Protein AF-0000000080758977 (afdb_homodimer)

pLDDT: mean 91.24, std 7.71, range [65.31, 97.69]

Sequence (150 aa):
MVLEEVRDKGKHKKLLFK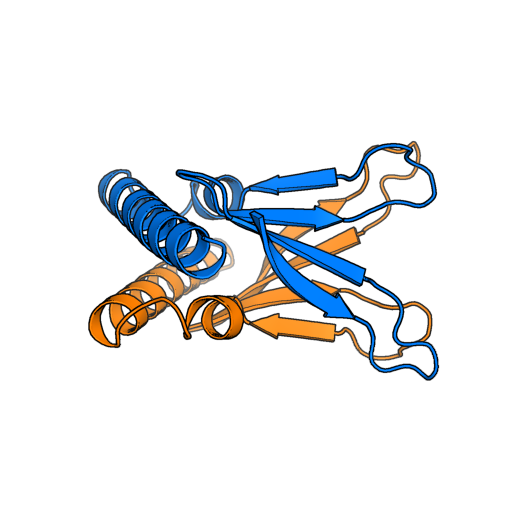ILIEEDSFLISIKCREHKEPVLIDISSVISPYVDKTTMVRIKEVCKSIYKKKREEASMVLEEVRDKGKHKKLLFKILIEEDSFLISIKCREHKEPVLIDISSVISPYVDKTTMVRIKEVCKSIYKKKREEAS

Nearest PDB structures (foldseek):
  5xyv-assembly1_A  TM=4.059E-01  e=1.282E+00  Drosophila melanogaster
  6j9e-assembly1_J  TM=4.166E-01  e=1.886E+00  Xipdecavirus Xp10
  3p87-assembly1_A  TM=5.850E-01  e=4.950E+00  Homo sapiens
  5dri-assembly1_A  TM=4.286E-01  e=2.774E+00  Mycobacterium tuberculosis H37Ra
  5xyv-assembly1_A  TM=4.060E-01  e=1.282E+00  Drosophila melanogaster

Foldseek 3Di:
DFPDFQFDPDPVRHTAWTWDADQQWIWIWGDDPVDPGTDIDTVLVVCVVPDDPVVSVVSSVVSNVVVVVVVVVVD/DFPDFQFDPDPVRHTAWTWDADQQWIWIWGDDPVDPGTDIDTVLVVCVVPDDPVVSVVSSVVSNVVVVVVVVVVD

Solvent-accessible surface area (backbone atoms only — not comparable to full-atom values): 8443 Å² total; per-residue (Å²): 86,83,75,43,79,41,52,48,90,54,97,78,42,49,79,55,36,32,33,32,36,40,68,60,39,50,31,41,39,31,72,42,92,91,38,92,60,60,50,77,43,50,50,64,69,71,46,49,89,65,49,56,71,70,58,50,53,51,52,31,49,51,28,32,51,37,31,52,52,52,52,58,72,75,105,86,83,74,43,79,41,53,48,90,54,98,77,41,49,78,56,38,34,35,32,35,40,66,60,38,49,32,41,39,32,70,42,93,91,37,94,61,58,50,76,43,50,52,63,70,72,45,48,88,64,48,55,70,69,58,50,54,51,52,30,49,51,28,32,50,36,31,51,53,51,51,58,71,73,104

Structure (mmCIF, N/CA/C/O backbone):
data_AF-0000000080758977-model_v1
#
loop_
_entity.id
_entity.type
_entity.pdbx_description
1 polymer 'Uncharacterized protein'
#
loop_
_atom_site.group_PDB
_atom_site.id
_atom_site.type_symbol
_atom_site.label_atom_id
_atom_site.label_alt_id
_atom_site.label_comp_id
_atom_site.label_asym_id
_atom_site.label_entity_id
_atom_site.label_seq_id
_atom_site.pdbx_PDB_ins_code
_atom_site.Cartn_x
_atom_site.Cartn_y
_atom_site.Cartn_z
_atom_site.occupancy
_atom_site.B_iso_or_equiv
_atom_site.auth_seq_id
_atom_site.auth_comp_id
_atom_site.auth_asym_id
_atom_site.auth_atom_id
_atom_site.pdbx_PDB_model_num
ATOM 1 N N . MET A 1 1 ? 3.938 -12.469 6.172 1 94.19 1 MET A N 1
ATOM 2 C CA . MET A 1 1 ? 4.484 -13.07 4.961 1 94.19 1 MET A CA 1
ATOM 3 C C . MET A 1 1 ? 4.691 -12.016 3.877 1 94.19 1 MET A C 1
ATOM 5 O O . MET A 1 1 ? 3.898 -11.078 3.758 1 94.19 1 MET A O 1
ATOM 9 N N . VAL A 1 2 ? 5.785 -12.25 3.084 1 94.94 2 VAL A N 1
ATOM 10 C CA . VAL A 1 2 ? 6.062 -11.297 2.014 1 94.94 2 VAL A CA 1
ATOM 11 C C . VAL A 1 2 ? 5.133 -11.562 0.831 1 94.94 2 VAL A C 1
ATOM 13 O O . VAL A 1 2 ? 5.109 -12.672 0.291 1 94.94 2 VAL A O 1
ATOM 16 N N . LEU A 1 3 ? 4.367 -10.562 0.462 1 95.06 3 LEU A N 1
ATOM 17 C CA . LEU A 1 3 ? 3.514 -10.664 -0.716 1 95.06 3 LEU A CA 1
ATOM 18 C C . LEU A 1 3 ? 4.266 -10.234 -1.972 1 95.06 3 LEU A C 1
ATOM 20 O O . LEU A 1 3 ? 4.125 -10.859 -3.027 1 95.06 3 LEU A O 1
ATOM 24 N N . GLU A 1 4 ? 5.023 -9.125 -1.806 1 94.44 4 GLU A N 1
ATOM 25 C CA . GLU A 1 4 ? 5.734 -8.57 -2.953 1 94.44 4 GLU A CA 1
ATOM 26 C C . GLU A 1 4 ? 6.977 -7.797 -2.512 1 94.44 4 GLU A C 1
ATOM 28 O O . GLU A 1 4 ? 6.926 -7.035 -1.543 1 94.44 4 GLU A O 1
ATOM 33 N N . GLU A 1 5 ? 8.023 -8.062 -3.223 1 95.12 5 GLU A N 1
ATOM 34 C CA . GLU A 1 5 ? 9.188 -7.191 -3.123 1 95.12 5 GLU A CA 1
ATOM 35 C C . GLU A 1 5 ? 9.219 -6.176 -4.262 1 95.12 5 GLU A C 1
ATOM 37 O O . GLU A 1 5 ? 9.148 -6.547 -5.434 1 95.12 5 GLU A O 1
ATOM 42 N N . VAL A 1 6 ? 9.297 -4.941 -3.85 1 92.56 6 VAL A N 1
ATOM 43 C CA . VAL A 1 6 ? 9.352 -3.885 -4.855 1 92.56 6 VAL A CA 1
ATOM 44 C C . VAL A 1 6 ? 10.797 -3.41 -5.016 1 92.56 6 VAL A C 1
ATOM 46 O O . VAL A 1 6 ? 11.43 -2.975 -4.051 1 92.56 6 VAL A O 1
ATOM 49 N N . ARG A 1 7 ? 11.172 -3.459 -6.223 1 90.56 7 ARG A N 1
ATOM 50 C CA . ARG A 1 7 ? 12.555 -3.115 -6.527 1 90.56 7 ARG A CA 1
ATOM 51 C C . ARG A 1 7 ? 12.625 -1.997 -7.562 1 90.56 7 ARG A C 1
ATOM 53 O O . ARG A 1 7 ? 11.68 -1.782 -8.32 1 90.56 7 ARG A O 1
ATOM 60 N N . ASP A 1 8 ? 13.711 -1.265 -7.438 1 84.62 8 ASP A N 1
ATOM 61 C CA . ASP A 1 8 ? 13.859 -0.186 -8.414 1 84.62 8 ASP A CA 1
ATOM 62 C C . ASP A 1 8 ? 14.203 -0.736 -9.789 1 84.62 8 ASP A C 1
ATOM 64 O O . ASP A 1 8 ? 14.367 -1.947 -9.961 1 84.62 8 ASP A O 1
ATOM 68 N N . LYS A 1 9 ? 14.18 0.085 -10.867 1 81.44 9 LYS A N 1
ATOM 69 C CA . LYS A 1 9 ? 14.359 -0.344 -12.25 1 81.44 9 LYS A CA 1
ATOM 70 C C . LYS A 1 9 ? 15.805 -0.144 -12.703 1 81.44 9 LYS A C 1
ATOM 72 O O . LYS A 1 9 ? 16.094 -0.145 -13.906 1 81.44 9 LYS A O 1
ATOM 77 N N . GLY A 1 10 ? 16.656 0.113 -11.812 1 76.31 10 GLY A N 1
ATOM 78 C CA . GLY A 1 10 ? 18.047 0.33 -12.172 1 76.31 10 GLY A CA 1
ATOM 79 C C . GLY A 1 10 ? 18.797 -0.96 -12.406 1 76.31 10 GLY A C 1
ATOM 80 O O . GLY A 1 10 ? 18.234 -2.049 -12.32 1 76.31 10 GLY A O 1
ATOM 81 N N . LYS A 1 11 ? 20.031 -0.739 -12.719 1 81.62 11 LYS A N 1
ATOM 82 C CA . LYS A 1 11 ? 20.922 -1.851 -13.062 1 81.62 11 LYS A CA 1
ATOM 83 C C . LYS A 1 11 ? 20.969 -2.877 -11.93 1 81.62 11 LYS A C 1
ATOM 85 O O . LYS A 1 11 ? 20.938 -4.086 -12.18 1 81.62 11 LYS A O 1
ATOM 90 N N . HIS A 1 12 ? 20.906 -2.381 -10.719 1 83.62 12 HIS A N 1
ATOM 91 C CA . HIS A 1 12 ? 21.125 -3.275 -9.586 1 83.62 12 HIS A CA 1
ATOM 92 C C . HIS A 1 12 ? 19.797 -3.713 -8.969 1 83.62 12 HIS A C 1
ATOM 94 O O . HIS A 1 12 ? 19.781 -4.539 -8.055 1 83.62 12 HIS A O 1
ATOM 100 N N . LYS A 1 13 ? 18.75 -3.268 -9.391 1 85.38 13 LYS A N 1
ATOM 101 C CA . LYS A 1 13 ? 17.422 -3.625 -8.93 1 85.38 13 LYS A CA 1
ATOM 102 C C . LYS A 1 13 ? 17.344 -3.604 -7.406 1 85.38 13 LYS A C 1
ATOM 104 O O . LYS A 1 13 ? 16.906 -4.578 -6.785 1 85.38 13 LYS A O 1
ATOM 109 N N . LYS A 1 14 ? 17.688 -2.523 -6.883 1 86.94 14 LYS A N 1
ATOM 110 C CA . LYS A 1 14 ? 17.734 -2.375 -5.434 1 86.94 14 LYS A CA 1
ATOM 111 C C . LYS A 1 14 ? 16.344 -2.51 -4.82 1 86.94 14 LYS A C 1
ATOM 113 O O . LYS A 1 14 ? 15.367 -1.979 -5.355 1 86.94 14 LYS A O 1
ATOM 118 N N . LEU A 1 15 ? 16.312 -3.225 -3.662 1 90.81 15 LEU A N 1
ATOM 119 C CA . LEU A 1 15 ? 15.062 -3.361 -2.922 1 90.81 15 LEU A CA 1
ATOM 120 C C . LEU A 1 15 ? 14.617 -2.02 -2.35 1 90.81 15 LEU A C 1
ATOM 122 O O . LEU A 1 15 ? 15.367 -1.377 -1.611 1 90.81 15 LEU A O 1
ATOM 126 N N . LEU A 1 16 ? 13.438 -1.648 -2.75 1 90.56 16 LEU A N 1
ATOM 127 C CA . LEU A 1 16 ? 12.883 -0.405 -2.225 1 90.56 16 LEU A CA 1
ATOM 128 C C . LEU A 1 16 ? 12.07 -0.663 -0.96 1 90.56 16 LEU A C 1
ATOM 130 O O . LEU A 1 16 ? 12.336 -0.07 0.087 1 90.56 16 LEU A O 1
ATOM 134 N N . PHE A 1 17 ? 11.117 -1.494 -1.058 1 93.38 17 PHE A N 1
ATOM 135 C CA . PHE A 1 17 ? 10.312 -1.876 0.094 1 93.38 17 PHE A CA 1
ATOM 136 C C . PHE A 1 17 ? 9.617 -3.209 -0.152 1 93.38 17 PHE A C 1
ATOM 138 O O . PHE A 1 17 ? 9.727 -3.783 -1.237 1 93.38 17 PHE A O 1
ATOM 145 N N . LYS A 1 18 ? 9.031 -3.672 0.838 1 95.88 18 LYS A N 1
ATOM 146 C CA . LYS A 1 18 ? 8.258 -4.906 0.759 1 95.88 18 LYS A CA 1
ATOM 147 C C . LYS A 1 18 ? 6.797 -4.668 1.134 1 95.88 18 LYS A C 1
ATOM 149 O O . LYS A 1 18 ? 6.496 -3.797 1.95 1 95.88 18 LYS A O 1
ATOM 154 N N . ILE A 1 19 ? 6.008 -5.391 0.559 1 97.12 19 ILE A N 1
ATOM 155 C CA . ILE A 1 19 ? 4.605 -5.477 0.959 1 97.12 19 ILE A CA 1
ATOM 156 C C . ILE A 1 19 ? 4.352 -6.809 1.662 1 97.12 19 ILE A C 1
ATOM 158 O O . ILE A 1 19 ? 4.609 -7.875 1.099 1 97.12 19 ILE A O 1
ATOM 162 N N . LEU A 1 20 ? 3.838 -6.668 2.832 1 97.38 20 LEU A N 1
ATOM 163 C CA . LEU A 1 20 ? 3.648 -7.836 3.68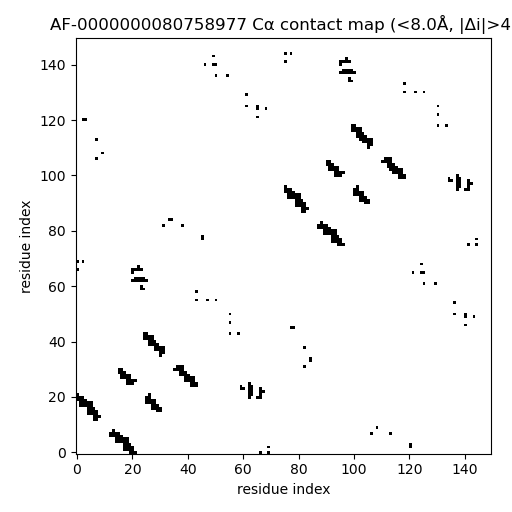 1 97.38 20 LEU A CA 1
ATOM 164 C C . LEU A 1 20 ? 2.168 -8.062 3.975 1 97.38 20 LEU A C 1
ATOM 166 O O . LEU A 1 20 ? 1.384 -7.109 3.994 1 97.38 20 LEU A O 1
ATOM 170 N N . ILE A 1 21 ? 1.85 -9.305 4.141 1 97.56 21 ILE A N 1
ATOM 171 C CA . ILE A 1 21 ? 0.522 -9.68 4.613 1 97.56 21 ILE A CA 1
ATOM 172 C C . ILE A 1 21 ? 0.637 -10.406 5.953 1 97.56 21 ILE A C 1
ATOM 174 O O . ILE A 1 21 ? 1.483 -11.281 6.117 1 97.56 21 ILE A O 1
ATOM 178 N N . GLU A 1 22 ? -0.086 -9.953 6.898 1 95.25 22 GLU A N 1
ATOM 179 C CA . GLU A 1 22 ? -0.308 -10.617 8.18 1 95.25 22 GLU A CA 1
ATOM 180 C C . GLU A 1 22 ? -1.766 -11.047 8.328 1 95.25 22 GLU A C 1
ATOM 182 O O . GLU A 1 22 ? -2.566 -10.883 7.41 1 95.25 22 GLU A O 1
ATOM 187 N N . GLU A 1 23 ? -2.104 -11.664 9.383 1 92.56 23 GLU A N 1
ATOM 188 C CA . GLU A 1 23 ? -3.422 -12.273 9.523 1 92.56 23 GLU A CA 1
ATOM 189 C C . GLU A 1 23 ? -4.531 -11.281 9.195 1 92.56 23 GLU A C 1
ATOM 191 O O . GLU A 1 23 ? -5.473 -11.609 8.477 1 92.56 23 GLU A O 1
ATOM 196 N N . ASP A 1 24 ? -4.453 -10.023 9.664 1 91.31 24 ASP A N 1
ATOM 197 C CA . ASP A 1 24 ? -5.523 -9.07 9.391 1 91.31 24 ASP A CA 1
ATOM 198 C C . ASP A 1 24 ? -4.965 -7.73 8.938 1 91.31 24 ASP A C 1
ATOM 200 O O . ASP A 1 24 ? -5.633 -6.699 9.047 1 91.31 24 ASP A O 1
ATOM 204 N N . SER A 1 25 ? -3.717 -7.785 8.508 1 93.94 25 SER A N 1
ATOM 205 C CA . SER A 1 25 ? -3.1 -6.512 8.156 1 93.94 25 SER A CA 1
ATOM 206 C C . SER A 1 25 ? -2.316 -6.617 6.855 1 93.94 25 SER A C 1
ATOM 208 O O . SER A 1 25 ? -1.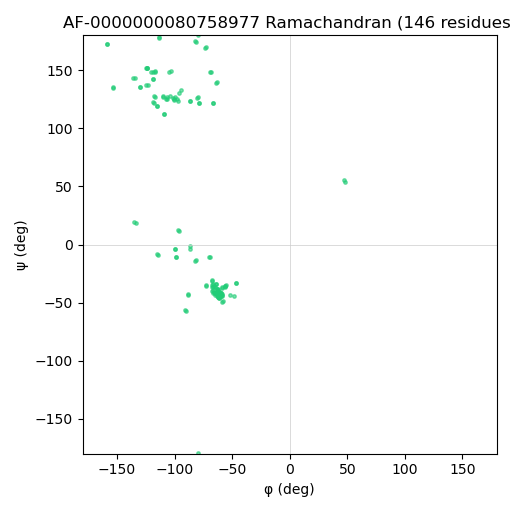757 -7.668 6.543 1 93.94 25 SER A O 1
ATOM 210 N N . PHE A 1 26 ? -2.41 -5.566 6.16 1 95.62 26 PHE A N 1
ATOM 211 C CA . PHE A 1 26 ? -1.623 -5.324 4.957 1 95.62 26 PHE A CA 1
ATOM 212 C C . PHE A 1 26 ? -0.577 -4.242 5.199 1 95.62 26 PHE A C 1
ATOM 214 O O . PHE A 1 26 ? -0.918 -3.072 5.383 1 95.62 26 PHE A O 1
ATOM 221 N N . LEU A 1 27 ? 0.748 -4.605 5.188 1 97.12 27 LEU A N 1
ATOM 222 C CA . LEU A 1 27 ? 1.789 -3.709 5.68 1 97.12 27 LEU A CA 1
ATOM 223 C C . LEU A 1 27 ? 2.775 -3.359 4.57 1 97.12 27 LEU A C 1
ATOM 225 O O . LEU A 1 27 ? 3.088 -4.199 3.725 1 97.12 27 LEU A O 1
ATOM 229 N N . ILE A 1 28 ? 3.201 -2.152 4.602 1 96.5 28 ILE A N 1
ATOM 230 C CA . ILE A 1 28 ? 4.367 -1.735 3.828 1 96.5 28 ILE A CA 1
ATOM 231 C C . ILE A 1 28 ? 5.594 -1.675 4.734 1 96.5 28 ILE A C 1
ATOM 233 O O . ILE A 1 28 ? 5.562 -1.031 5.785 1 96.5 28 ILE A O 1
ATOM 237 N N . SER A 1 29 ? 6.625 -2.385 4.348 1 94.69 29 SER A N 1
ATOM 238 C CA . SER A 1 29 ? 7.859 -2.441 5.125 1 94.69 29 SER A CA 1
ATOM 239 C C . SER A 1 29 ? 9.023 -1.814 4.359 1 94.69 29 SER A C 1
ATOM 241 O O . SER A 1 29 ? 9.391 -2.289 3.285 1 94.69 29 SER A O 1
ATOM 243 N N . ILE A 1 30 ? 9.578 -0.778 4.938 1 92.06 30 ILE A N 1
ATOM 244 C CA . ILE A 1 30 ? 10.672 -0.09 4.254 1 92.06 30 ILE A CA 1
ATOM 245 C C . ILE A 1 30 ? 11.852 0.089 5.211 1 92.06 30 ILE A C 1
ATOM 247 O O . ILE A 1 30 ? 11.656 0.418 6.387 1 92.06 30 ILE A O 1
ATOM 251 N N . LYS A 1 31 ? 12.945 -0.208 4.605 1 85.5 31 LYS A N 1
ATOM 252 C CA . LYS A 1 31 ? 14.156 -0.033 5.402 1 85.5 31 LYS A CA 1
ATOM 253 C C . LYS A 1 31 ? 14.781 1.336 5.156 1 85.5 31 LYS A C 1
ATOM 255 O O . LYS A 1 31 ? 14.797 1.823 4.027 1 85.5 31 LYS A O 1
ATOM 260 N N . CYS A 1 32 ? 15.133 1.996 6.309 1 73.38 32 CYS A N 1
ATOM 261 C CA . CYS A 1 32 ? 15.883 3.244 6.262 1 73.38 32 CYS A CA 1
ATOM 262 C C . CYS A 1 32 ? 17.328 3.025 6.703 1 73.38 32 CYS A C 1
ATOM 264 O O . CYS A 1 32 ? 17.578 2.266 7.641 1 73.38 32 CYS A O 1
ATOM 266 N N . ARG A 1 33 ? 18.188 3.461 5.863 1 67 33 ARG A N 1
ATOM 267 C CA . ARG A 1 33 ? 19.609 3.27 6.137 1 67 33 ARG A CA 1
ATOM 268 C C . ARG A 1 33 ? 19.953 3.65 7.574 1 67 33 ARG A C 1
ATOM 270 O O . ARG A 1 33 ? 20.781 3.01 8.211 1 67 33 ARG A O 1
ATOM 277 N N . GLU A 1 34 ? 19.281 4.574 8.039 1 66.06 34 GLU A N 1
ATOM 278 C CA . GLU A 1 34 ? 19.656 5.102 9.344 1 66.06 34 GLU A CA 1
ATOM 279 C C . GLU A 1 34 ? 19 4.301 10.469 1 66.06 34 GLU A C 1
ATOM 281 O O . GLU A 1 34 ? 19.312 4.512 11.648 1 66.06 34 GLU A O 1
ATOM 286 N N . HIS A 1 35 ? 18.203 3.381 10.008 1 67.31 35 HIS A N 1
ATOM 287 C CA . HIS A 1 35 ? 17.484 2.639 11.039 1 67.31 35 HIS A CA 1
ATOM 288 C C . HIS A 1 35 ? 17.75 1.142 10.922 1 67.31 35 HIS A C 1
ATOM 290 O O . HIS A 1 35 ? 17.844 0.609 9.82 1 67.31 35 HIS A O 1
ATOM 296 N N . LYS A 1 36 ? 17.938 0.666 12.109 1 74.75 36 LYS A N 1
ATOM 297 C CA . LYS A 1 36 ? 18.188 -0.772 12.172 1 74.75 36 LYS A CA 1
ATOM 298 C C . LYS A 1 36 ? 16.938 -1.56 11.758 1 74.75 36 LYS A C 1
ATOM 300 O O . LYS A 1 36 ? 17.031 -2.525 11 1 74.75 36 LYS A O 1
ATOM 305 N N . GLU A 1 37 ? 15.805 -1.041 12.219 1 83.5 37 GLU A N 1
ATOM 306 C CA . GLU A 1 37 ? 14.562 -1.762 11.945 1 83.5 37 GLU A CA 1
ATOM 307 C C . GLU A 1 37 ? 13.781 -1.096 10.82 1 83.5 37 GLU A C 1
ATOM 309 O O . GLU A 1 37 ? 13.805 0.129 10.68 1 83.5 37 GLU A O 1
ATOM 314 N N . PRO A 1 38 ? 13.109 -1.863 10.141 1 89.31 38 PRO A N 1
ATOM 315 C CA . PRO A 1 38 ? 12.289 -1.283 9.086 1 89.31 38 PRO A CA 1
ATOM 316 C C . PRO A 1 38 ? 11.117 -0.463 9.625 1 89.31 38 PRO A C 1
ATOM 318 O O . PRO A 1 38 ? 10.641 -0.723 10.734 1 89.31 38 PRO A O 1
ATOM 321 N N . VAL A 1 39 ? 10.75 0.496 8.945 1 88.88 39 VAL A N 1
ATOM 322 C CA . VAL A 1 39 ? 9.508 1.221 9.203 1 88.88 39 VAL A CA 1
ATOM 323 C C . VAL A 1 39 ? 8.328 0.446 8.617 1 88.88 39 VAL A C 1
ATOM 325 O O . VAL A 1 39 ? 8.344 0.074 7.441 1 88.88 39 VAL A O 1
ATOM 328 N N . LEU A 1 40 ? 7.305 0.19 9.5 1 92.75 40 LEU A N 1
ATOM 329 C CA . LEU A 1 40 ? 6.113 -0.542 9.086 1 92.75 40 LEU A CA 1
ATOM 330 C C . LEU A 1 40 ? 4.902 0.381 9.031 1 92.75 40 LEU A C 1
ATOM 332 O O . LEU A 1 40 ? 4.617 1.103 9.984 1 92.75 40 LEU A O 1
ATOM 336 N N . ILE A 1 41 ? 4.234 0.365 7.855 1 94.31 41 ILE A N 1
ATOM 337 C CA . ILE A 1 41 ? 3.02 1.151 7.676 1 94.31 41 ILE A CA 1
ATOM 338 C C . ILE A 1 41 ? 1.842 0.223 7.387 1 94.31 41 ILE A C 1
ATOM 340 O O . ILE A 1 41 ? 1.883 -0.564 6.438 1 94.31 41 ILE A O 1
ATOM 344 N N . ASP A 1 42 ? 0.884 0.338 8.219 1 95.69 42 ASP A N 1
ATOM 345 C CA . ASP A 1 42 ? -0.353 -0.404 7.996 1 95.69 42 ASP A CA 1
ATOM 346 C C . ASP A 1 42 ? -1.306 0.377 7.094 1 95.69 42 ASP A C 1
ATOM 348 O O . ASP A 1 42 ? -1.745 1.473 7.449 1 95.69 42 ASP A O 1
ATOM 352 N N . ILE A 1 43 ? -1.701 -0.241 6.004 1 95.88 43 ILE A N 1
ATOM 353 C CA . ILE A 1 43 ? -2.551 0.442 5.035 1 95.88 43 ILE A CA 1
ATOM 354 C C . ILE A 1 43 ? -3.895 0.781 5.676 1 95.88 43 ILE A C 1
ATOM 356 O O . ILE A 1 43 ? -4.488 1.82 5.375 1 95.88 43 ILE A O 1
ATOM 360 N N . SER A 1 44 ? -4.328 -0.062 6.535 1 94.5 44 SER A N 1
ATOM 361 C CA . SER A 1 44 ? -5.59 0.191 7.223 1 94.5 44 SER A CA 1
ATOM 362 C C . SER A 1 44 ? -5.547 1.508 7.988 1 94.5 44 SER A C 1
ATOM 364 O O . SER A 1 44 ? -6.551 2.223 8.062 1 94.5 44 SER A O 1
ATOM 366 N N . SER A 1 45 ? -4.422 1.785 8.531 1 94.38 45 SER A N 1
ATOM 367 C CA . SER A 1 45 ? -4.289 3.035 9.273 1 94.38 45 SER A CA 1
ATOM 368 C C . SER A 1 45 ? -4.367 4.242 8.344 1 94.38 45 SER A C 1
ATOM 370 O O . SER A 1 45 ? -4.812 5.316 8.75 1 94.38 45 SER A O 1
ATOM 372 N N . VAL A 1 46 ? -3.936 4.113 7.164 1 94.75 46 VAL A N 1
ATOM 373 C CA . VAL A 1 46 ? -3.904 5.195 6.184 1 94.75 46 VAL A CA 1
ATOM 374 C C . VAL A 1 46 ? -5.324 5.5 5.707 1 94.75 46 VAL A C 1
ATOM 376 O O . VAL A 1 46 ? -5.684 6.66 5.516 1 94.75 46 VAL A O 1
ATOM 379 N N . ILE A 1 47 ? -6.137 4.441 5.605 1 95.81 47 ILE A N 1
ATOM 380 C CA . ILE A 1 47 ? -7.438 4.656 4.977 1 95.81 47 ILE A CA 1
ATOM 381 C C . ILE A 1 47 ? -8.508 4.832 6.047 1 95.81 47 ILE A C 1
ATOM 383 O O . ILE A 1 47 ? -9.625 5.254 5.754 1 95.81 47 ILE A O 1
ATOM 387 N N . SER A 1 48 ? -8.227 4.57 7.27 1 95.5 48 SER A N 1
ATOM 388 C CA . SER A 1 48 ? -9.195 4.527 8.367 1 95.5 48 SER A CA 1
ATOM 389 C C . SER A 1 48 ? -9.953 5.844 8.484 1 95.5 48 SER A C 1
ATOM 391 O O . SER A 1 48 ? -11.148 5.852 8.781 1 95.5 48 SER A O 1
ATOM 393 N N . PRO A 1 49 ? -9.328 7.023 8.234 1 95.12 49 PRO A N 1
ATOM 394 C CA . PRO A 1 49 ? -10.086 8.273 8.344 1 95.12 49 PRO A CA 1
ATOM 395 C C . PRO A 1 49 ? -11.117 8.43 7.234 1 95.12 49 PRO A C 1
ATOM 397 O O . PRO A 1 49 ? -12 9.289 7.324 1 95.12 49 PRO A O 1
ATOM 400 N N . TYR A 1 50 ? -11.062 7.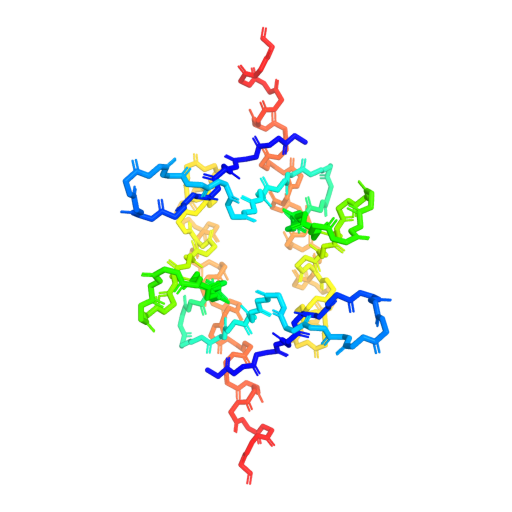594 6.234 1 95.56 50 TYR A N 1
ATOM 401 C CA . TYR A 1 50 ? -11.867 7.852 5.043 1 95.56 50 TYR A CA 1
ATOM 402 C C . TYR A 1 50 ? -12.93 6.777 4.855 1 95.56 50 TYR A C 1
ATOM 404 O O . TYR A 1 50 ? -13.766 6.879 3.957 1 95.56 50 TYR A O 1
ATOM 412 N N . VAL A 1 51 ? -12.852 5.762 5.617 1 96.06 51 VAL A N 1
ATOM 413 C CA . VAL A 1 51 ? -13.797 4.672 5.434 1 96.06 51 VAL A CA 1
ATOM 414 C C . VAL A 1 51 ? -14.531 4.402 6.746 1 96.06 51 VAL A C 1
ATOM 416 O O . VAL A 1 51 ? -14.016 4.691 7.828 1 96.06 51 VAL A O 1
ATOM 419 N N . ASP A 1 52 ? -15.766 3.883 6.633 1 96.25 52 ASP A N 1
ATOM 420 C CA . ASP A 1 52 ? -16.531 3.57 7.836 1 96.25 52 ASP A CA 1
ATOM 421 C C . ASP A 1 52 ? -16.125 2.213 8.406 1 96.25 52 ASP A C 1
ATOM 423 O O . ASP A 1 52 ? -15.32 1.498 7.812 1 96.25 52 ASP A O 1
ATOM 427 N N . LYS A 1 53 ? -16.688 1.891 9.531 1 96.19 53 LYS A N 1
ATOM 428 C CA . LYS A 1 53 ? -16.328 0.686 10.273 1 96.19 53 LYS A CA 1
ATOM 429 C C . LYS A 1 53 ? -16.641 -0.571 9.469 1 96.19 53 LYS A C 1
ATOM 431 O O . LYS A 1 53 ? -15.867 -1.532 9.477 1 96.19 53 LYS A O 1
ATOM 436 N N . THR A 1 54 ? -17.766 -0.574 8.836 1 96.44 54 THR A N 1
ATOM 437 C CA . THR A 1 54 ? -18.188 -1.735 8.05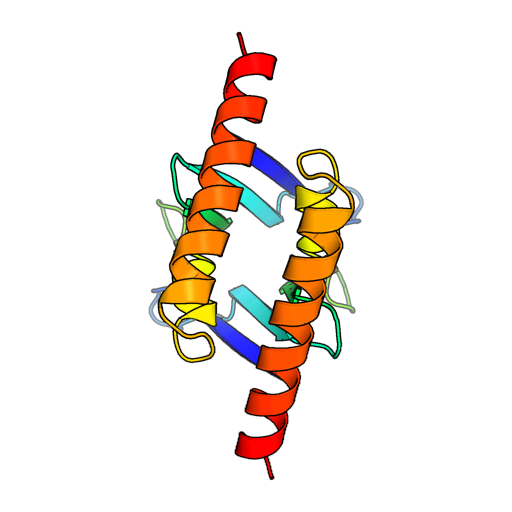5 1 96.44 54 THR A CA 1
ATOM 438 C C . THR A 1 54 ? -17.203 -2.012 6.93 1 96.44 54 THR A C 1
ATOM 440 O O . THR A 1 54 ? -16.812 -3.162 6.699 1 96.44 54 THR A O 1
ATOM 443 N N . THR A 1 55 ? -16.828 -0.968 6.242 1 96.31 55 THR A N 1
ATOM 444 C CA . THR A 1 55 ? -15.852 -1.101 5.164 1 96.31 55 THR A CA 1
ATOM 445 C C . THR A 1 55 ? -14.516 -1.597 5.707 1 96.31 55 THR A C 1
ATOM 447 O O . THR A 1 55 ? -13.867 -2.445 5.094 1 96.31 55 THR A O 1
ATOM 450 N N . MET A 1 56 ? -14.07 -1.163 6.859 1 96.12 56 MET A N 1
ATOM 451 C CA . MET A 1 56 ? -12.82 -1.592 7.48 1 96.12 56 MET A CA 1
ATOM 452 C C . MET A 1 56 ? -12.852 -3.084 7.793 1 96.12 56 MET A C 1
ATOM 454 O O . MET A 1 56 ? -11.867 -3.791 7.562 1 96.12 56 MET A O 1
ATOM 458 N N . VAL A 1 57 ? -13.992 -3.52 8.32 1 95.81 57 VAL A N 1
ATOM 459 C CA . VAL A 1 57 ? -14.148 -4.938 8.633 1 95.81 57 VAL A CA 1
ATOM 460 C C . VAL A 1 57 ? -14 -5.766 7.359 1 95.81 57 VAL A C 1
ATOM 462 O O . VAL A 1 57 ? -13.32 -6.797 7.359 1 95.81 57 VAL A O 1
ATOM 465 N N . ARG A 1 58 ? -14.547 -5.293 6.301 1 95 58 ARG A N 1
ATOM 466 C CA . ARG A 1 58 ? -14.469 -6.016 5.035 1 95 58 ARG A CA 1
ATOM 467 C C . ARG A 1 58 ? -13.039 -6.062 4.516 1 95 58 ARG A C 1
ATOM 469 O O . ARG A 1 58 ? -12.594 -7.078 3.98 1 95 58 ARG A O 1
ATOM 476 N N . ILE A 1 59 ? -12.359 -4.938 4.648 1 95.56 59 ILE A N 1
ATOM 477 C CA . ILE A 1 59 ? -10.969 -4.875 4.215 1 95.56 59 ILE A CA 1
ATOM 478 C C . ILE A 1 59 ? -10.125 -5.855 5.027 1 95.56 59 ILE A C 1
ATOM 480 O O . ILE A 1 59 ? -9.289 -6.574 4.477 1 95.56 59 ILE A O 1
ATOM 484 N N . LYS A 1 60 ? -10.398 -5.938 6.285 1 95.69 60 LYS A N 1
ATOM 485 C CA . LYS A 1 60 ? -9.672 -6.875 7.141 1 95.69 60 LYS A CA 1
ATOM 486 C C . LYS A 1 60 ? -9.977 -8.32 6.75 1 95.69 60 LYS A C 1
ATOM 488 O O . LYS A 1 60 ? -9.094 -9.18 6.801 1 95.69 60 LYS A O 1
ATOM 493 N N . GLU A 1 61 ? -11.195 -8.547 6.363 1 96.06 61 GLU A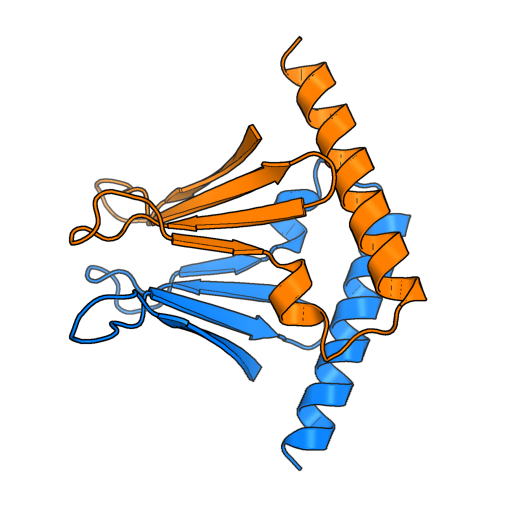 N 1
ATOM 494 C CA . GLU A 1 61 ? -11.578 -9.883 5.902 1 96.06 61 GLU A CA 1
ATOM 495 C C . GLU A 1 61 ? -10.836 -10.25 4.621 1 96.06 61 GLU A C 1
ATOM 497 O O . GLU A 1 61 ? -10.453 -11.406 4.43 1 96.06 61 GLU A O 1
ATOM 502 N N . VAL A 1 62 ? -10.742 -9.273 3.764 1 96.12 62 VAL A N 1
ATOM 503 C CA . VAL A 1 62 ? -9.984 -9.516 2.539 1 96.12 62 VAL A CA 1
ATOM 504 C C . VAL A 1 62 ? -8.539 -9.867 2.887 1 96.12 62 VAL A C 1
ATOM 506 O O . VAL A 1 62 ? -7.969 -10.797 2.316 1 96.12 62 VAL A O 1
ATOM 509 N N . CYS A 1 63 ? -7.949 -9.188 3.834 1 96.44 63 CYS A N 1
ATOM 510 C CA . CYS A 1 63 ? -6.586 -9.469 4.266 1 96.44 63 CYS A CA 1
ATOM 511 C C . CYS A 1 63 ? -6.473 -10.891 4.801 1 96.44 63 CYS A C 1
ATOM 513 O O . CYS A 1 63 ? -5.516 -11.602 4.484 1 96.44 63 CYS A O 1
ATOM 515 N N . LYS A 1 64 ? -7.43 -11.25 5.602 1 96.88 64 LYS A N 1
ATOM 516 C CA . LYS A 1 64 ? -7.438 -12.602 6.156 1 96.88 64 LYS A CA 1
ATOM 517 C C . LYS A 1 64 ? -7.469 -13.648 5.047 1 96.88 64 LYS A C 1
ATOM 519 O O . LYS A 1 64 ? -6.77 -14.664 5.121 1 96.88 64 LYS A O 1
ATOM 524 N N . SER A 1 65 ? -8.289 -13.352 4.117 1 96.56 65 SER A N 1
ATOM 525 C CA . SER A 1 65 ? -8.414 -14.273 2.998 1 96.56 65 SER A CA 1
ATOM 526 C C . SER A 1 65 ? -7.102 -14.383 2.223 1 96.56 65 SER A C 1
ATOM 528 O O . SER A 1 65 ? -6.688 -15.484 1.848 1 96.56 65 SER A O 1
ATOM 530 N N . ILE A 1 66 ? -6.473 -13.305 1.968 1 97.25 66 ILE A N 1
ATOM 531 C CA . ILE A 1 66 ? -5.203 -13.312 1.253 1 97.25 66 ILE A CA 1
ATOM 532 C C . ILE A 1 66 ? -4.156 -14.062 2.07 1 97.25 66 ILE A C 1
ATOM 534 O O . ILE A 1 66 ? -3.391 -14.867 1.524 1 97.25 66 ILE A O 1
ATOM 538 N N . TYR A 1 67 ? -4.152 -13.797 3.375 1 96.88 67 TYR A N 1
ATOM 539 C CA . TYR A 1 67 ? -3.209 -14.445 4.281 1 96.88 67 TYR A CA 1
ATOM 540 C C . TYR A 1 67 ? -3.359 -15.961 4.227 1 96.88 67 TYR A C 1
ATOM 542 O O . TYR A 1 67 ? -2.365 -16.688 4.137 1 96.88 67 TYR A O 1
ATOM 550 N N . LYS A 1 68 ? -4.523 -16.391 4.324 1 95.88 68 LYS A N 1
ATOM 551 C CA . LYS A 1 68 ? -4.797 -17.812 4.27 1 95.88 68 LYS A CA 1
ATOM 552 C C . LYS A 1 68 ? -4.324 -18.422 2.949 1 95.88 68 LYS A C 1
ATOM 554 O O . LYS A 1 68 ? -3.705 -19.484 2.93 1 95.88 68 LYS A O 1
ATOM 559 N 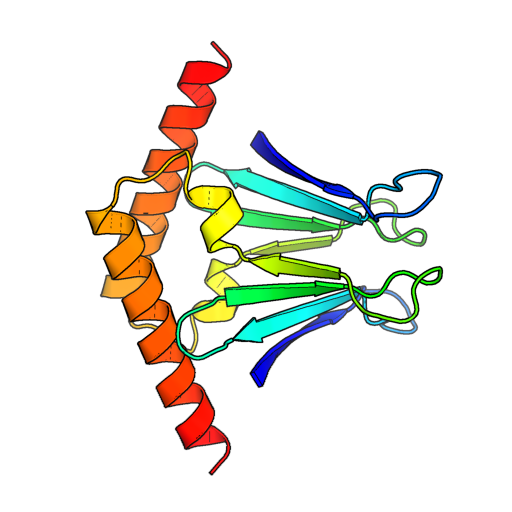N . LYS A 1 69 ? -4.617 -17.75 1.917 1 94.94 69 LYS A N 1
ATOM 560 C CA . LYS A 1 69 ? -4.199 -18.234 0.604 1 94.94 69 LYS A CA 1
ATOM 561 C C . LYS A 1 69 ? -2.68 -18.297 0.503 1 94.94 69 LYS A C 1
ATOM 563 O O . LYS A 1 69 ? -2.131 -19.281 0.003 1 94.94 69 LYS A O 1
ATOM 568 N N . LYS A 1 70 ? -2.072 -17.266 0.965 1 93.75 70 LYS A N 1
ATOM 569 C CA . LYS A 1 70 ? -0.614 -17.219 0.924 1 93.75 70 LYS A CA 1
ATOM 570 C C . LYS A 1 70 ? -0.002 -18.328 1.776 1 93.75 70 LYS A C 1
ATOM 572 O O . LYS A 1 70 ? 1.005 -18.922 1.395 1 93.75 70 LYS A O 1
ATOM 577 N N . ARG A 1 71 ? -0.549 -18.562 2.896 1 92.81 71 ARG A N 1
ATOM 578 C CA . ARG A 1 71 ? -0.067 -19.609 3.795 1 92.81 71 ARG A CA 1
ATOM 579 C C . ARG A 1 71 ? -0.206 -20.984 3.156 1 92.81 71 ARG A C 1
ATOM 581 O O . ARG A 1 71 ? 0.669 -21.844 3.314 1 92.81 71 ARG A O 1
ATOM 588 N N . GLU A 1 72 ? -1.27 -21.156 2.469 1 92.12 72 GLU A N 1
ATOM 589 C CA . GLU A 1 72 ? -1.502 -22.438 1.805 1 92.12 72 GLU A CA 1
ATOM 590 C C . GLU A 1 72 ? -0.486 -22.672 0.691 1 92.12 72 GLU A C 1
ATOM 592 O O . GLU A 1 72 ? -0.049 -23.797 0.472 1 92.12 72 GLU A O 1
ATOM 597 N N . GLU A 1 73 ? -0.126 -21.594 0.014 1 88.69 73 GLU A N 1
ATOM 598 C CA . GLU A 1 73 ? 0.878 -21.703 -1.04 1 88.69 73 GLU A CA 1
ATOM 599 C C . GLU A 1 73 ? 2.248 -22.047 -0.462 1 88.69 73 GLU A C 1
ATOM 601 O O . GLU A 1 73 ? 3.082 -22.656 -1.143 1 88.69 73 GLU A O 1
ATOM 606 N N . ALA A 1 74 ? 2.568 -21.578 0.672 1 83 74 ALA A N 1
ATOM 607 C CA . ALA A 1 74 ? 3.875 -21.781 1.293 1 83 74 ALA A CA 1
ATOM 608 C C . ALA A 1 74 ? 3.961 -23.141 1.977 1 83 74 ALA A C 1
ATOM 610 O O . ALA A 1 74 ? 5.043 -23.578 2.373 1 83 74 ALA A O 1
ATOM 611 N N . SER A 1 75 ? 2.867 -23.828 2.178 1 73.88 75 SER A N 1
ATOM 612 C CA . SER A 1 75 ? 2.861 -25.172 2.744 1 73.88 75 SER A CA 1
ATOM 613 C C . SER A 1 75 ? 3.02 -26.234 1.659 1 73.88 75 SER A C 1
ATOM 615 O O . SER A 1 75 ? 3.664 -27.266 1.878 1 73.88 75 SER A O 1
ATOM 617 N N . MET B 1 1 ? -4.121 12.289 -5.828 1 94.44 1 MET B N 1
ATOM 618 C CA . MET B 1 1 ? -3.994 13.125 -4.633 1 94.44 1 MET B CA 1
ATOM 619 C C . MET B 1 1 ? -3.195 12.398 -3.551 1 94.44 1 MET B C 1
ATOM 621 O O . MET B 1 1 ? -3.301 11.18 -3.404 1 94.44 1 MET B O 1
ATOM 625 N N . VAL B 1 2 ? -2.43 13.234 -2.771 1 95.12 2 VAL B N 1
ATOM 626 C CA . VAL B 1 2 ? -1.633 12.641 -1.704 1 95.12 2 VAL B CA 1
ATOM 627 C C . VAL B 1 2 ? -2.525 12.336 -0.504 1 95.12 2 VAL B C 1
ATOM 629 O O . VAL B 1 2 ? -3.189 13.227 0.03 1 95.12 2 VAL B O 1
ATOM 632 N N . LEU B 1 3 ? -2.543 11.078 -0.124 1 95.25 3 LEU B N 1
ATOM 633 C CA . LEU B 1 3 ? -3.277 10.68 1.072 1 95.25 3 LEU B CA 1
ATOM 634 C C . LEU B 1 3 ? -2.396 10.789 2.312 1 95.25 3 LEU B C 1
ATOM 636 O O . LEU B 1 3 ? -2.855 11.234 3.367 1 95.25 3 LEU B O 1
ATOM 640 N N . GLU B 1 4 ? -1.137 10.32 2.139 1 94.44 4 GLU B N 1
ATOM 641 C CA . GLU B 1 4 ? -0.215 10.312 3.27 1 94.44 4 GLU B CA 1
ATOM 642 C C . GLU B 1 4 ? 1.234 10.391 2.803 1 94.44 4 GLU B C 1
ATOM 644 O O . GLU B 1 4 ? 1.622 9.727 1.843 1 94.44 4 GLU B O 1
ATOM 649 N N . GLU B 1 5 ? 1.941 11.227 3.486 1 95.06 5 GLU B N 1
ATOM 650 C CA . GLU B 1 5 ? 3.396 11.188 3.369 1 95.06 5 GLU B CA 1
ATOM 651 C C . GLU B 1 5 ? 4.02 10.391 4.512 1 95.06 5 GLU B C 1
ATOM 653 O O . GLU B 1 5 ? 3.775 10.68 5.684 1 95.06 5 GLU B O 1
ATOM 658 N N . VAL B 1 6 ? 4.77 9.406 4.094 1 92.38 6 VAL B N 1
ATOM 659 C CA . VAL B 1 6 ? 5.434 8.586 5.102 1 92.38 6 VAL B CA 1
ATOM 660 C C . VAL B 1 6 ? 6.891 9.023 5.242 1 92.38 6 VAL B C 1
ATOM 662 O O . VAL B 1 6 ? 7.648 9.008 4.266 1 92.38 6 VAL B O 1
ATOM 665 N N . ARG B 1 7 ? 7.188 9.281 6.438 1 90.44 7 ARG B N 1
ATOM 666 C CA . ARG B 1 7 ? 8.523 9.797 6.719 1 90.44 7 ARG B CA 1
ATOM 667 C C . ARG B 1 7 ? 9.234 8.938 7.758 1 90.44 7 ARG B C 1
ATOM 669 O O . ARG B 1 7 ? 8.586 8.242 8.539 1 90.44 7 ARG B O 1
ATOM 676 N N . ASP B 1 8 ? 10.531 8.969 7.621 1 84.38 8 ASP B N 1
ATOM 677 C CA . ASP B 1 8 ? 11.273 8.18 8.602 1 84.38 8 ASP B CA 1
ATOM 678 C C . ASP B 1 8 ? 11.266 8.852 9.969 1 84.38 8 ASP B C 1
ATOM 680 O O . ASP B 1 8 ? 10.719 9.945 10.125 1 84.38 8 ASP B O 1
ATOM 684 N N . LYS B 1 9 ? 11.711 8.156 11.047 1 81.06 9 LYS B N 1
ATOM 685 C CA . LYS B 1 9 ? 11.633 8.633 12.422 1 81.06 9 LYS B CA 1
ATOM 686 C C . LYS B 1 9 ? 12.945 9.281 12.859 1 81.06 9 LYS B C 1
ATOM 688 O O . LYS B 1 9 ? 13.18 9.477 14.055 1 81.06 9 LYS B O 1
ATOM 693 N N . GLY B 1 10 ? 13.773 9.516 11.945 1 76.19 10 GLY B N 1
ATOM 694 C CA . GLY B 1 10 ? 15.047 10.133 12.297 1 76.19 10 GLY B CA 1
ATOM 695 C C . GLY B 1 10 ? 14.953 11.633 12.5 1 76.19 10 GLY B C 1
ATOM 696 O O . GLY B 1 10 ? 13.859 12.203 12.43 1 76.19 10 GLY B O 1
ATOM 697 N N . LYS B 1 11 ? 16.094 12.148 12.812 1 81.38 11 LYS B N 1
ATOM 698 C CA . LYS B 1 11 ? 16.188 13.57 13.133 1 81.38 11 LYS B CA 1
ATOM 699 C C . LYS B 1 11 ? 15.625 14.43 12 1 81.38 11 LYS B C 1
ATOM 701 O O . LYS B 1 11 ? 14.914 15.406 12.25 1 81.38 11 LYS B O 1
ATOM 706 N N . HIS B 1 12 ? 15.836 13.961 10.766 1 83 12 HIS B N 1
ATOM 707 C CA . HIS B 1 12 ? 15.492 14.812 9.633 1 83 12 HIS B CA 1
ATOM 708 C C . HIS B 1 12 ? 14.141 14.414 9.047 1 83 12 HIS B C 1
ATOM 710 O O . HIS B 1 12 ? 13.633 15.086 8.141 1 83 12 HIS B O 1
ATOM 716 N N . LYS B 1 13 ? 13.555 13.453 9.492 1 85.38 13 LYS B N 1
ATOM 717 C CA . LYS B 1 13 ? 12.25 12.992 9.047 1 85.38 13 LYS B CA 1
ATOM 718 C C . LYS B 1 13 ? 12.18 12.922 7.523 1 85.38 13 LYS B C 1
ATOM 720 O O . LYS B 1 13 ? 11.258 13.477 6.914 1 85.38 13 LYS B O 1
ATOM 725 N N . LYS B 1 14 ? 13.086 12.25 7.012 1 86.56 14 LYS B N 1
ATOM 726 C CA . LYS B 1 14 ? 13.188 12.148 5.559 1 86.56 14 LYS B CA 1
ATOM 727 C C . LYS B 1 14 ? 11.969 11.453 4.965 1 86.56 14 LYS B C 1
ATOM 729 O O . LYS B 1 14 ? 11.492 10.453 5.516 1 86.56 14 LYS B O 1
ATOM 734 N N . LEU B 1 15 ? 11.508 12 3.805 1 90.62 15 LEU B N 1
ATOM 735 C CA . LEU B 1 15 ? 10.398 11.383 3.086 1 90.62 15 LEU B CA 1
ATOM 736 C C . LEU B 1 15 ? 10.797 10.023 2.533 1 90.62 15 LEU B C 1
ATOM 738 O O . LEU B 1 15 ? 11.773 9.906 1.794 1 90.62 15 LEU B O 1
ATOM 742 N N . LEU B 1 16 ? 10.047 9.062 2.961 1 90.31 16 LEU B N 1
ATOM 743 C CA . LEU B 1 16 ? 10.289 7.719 2.447 1 90.31 16 LEU B CA 1
ATOM 744 C C . LEU B 1 16 ? 9.469 7.457 1.188 1 90.31 16 LEU B C 1
ATOM 746 O O . LEU B 1 16 ? 10.023 7.133 0.135 1 90.31 16 LEU B O 1
ATOM 750 N N . PHE B 1 17 ? 8.203 7.582 1.284 1 93.31 17 PHE B N 1
ATOM 751 C CA . PHE B 1 17 ? 7.312 7.43 0.139 1 93.31 17 PHE B CA 1
ATOM 752 C C . PHE B 1 17 ? 5.98 8.125 0.391 1 93.31 17 PHE B C 1
ATOM 754 O O . PHE B 1 17 ? 5.746 8.656 1.477 1 93.31 17 PHE B O 1
ATOM 761 N N . LYS B 1 18 ? 5.238 8.164 -0.587 1 95.88 18 LYS B N 1
ATOM 762 C CA . LYS B 1 18 ? 3.893 8.727 -0.501 1 95.88 18 LYS B CA 1
ATOM 763 C C . LYS B 1 18 ? 2.836 7.676 -0.842 1 95.88 18 LYS B C 1
ATOM 765 O O . LYS B 1 18 ? 3.082 6.777 -1.65 1 95.88 18 LYS B O 1
ATOM 770 N N . ILE B 1 19 ? 1.778 7.82 -0.251 1 97.06 19 ILE B N 1
ATOM 771 C CA . ILE B 1 19 ? 0.58 7.074 -0.617 1 97.06 19 ILE B CA 1
ATOM 772 C C . ILE B 1 19 ? -0.414 8 -1.313 1 97.06 19 ILE B C 1
ATOM 774 O O . ILE B 1 19 ? -0.804 9.031 -0.76 1 97.06 19 ILE B O 1
ATOM 778 N N . LEU B 1 20 ? -0.779 7.57 -2.48 1 97.44 20 LEU B N 1
ATOM 779 C CA . LEU B 1 20 ? -1.634 8.398 -3.322 1 97.44 20 LEU B CA 1
ATOM 780 C C . LEU B 1 20 ? -2.975 7.719 -3.576 1 97.44 20 LEU B C 1
ATOM 782 O O . LEU B 1 20 ? -3.061 6.488 -3.572 1 97.44 20 LEU B O 1
ATOM 786 N N . ILE B 1 21 ? -3.957 8.539 -3.725 1 97.69 21 ILE B N 1
ATOM 787 C CA . ILE B 1 21 ? -5.266 8.07 -4.168 1 97.69 21 ILE B CA 1
ATOM 788 C C . ILE B 1 21 ? -5.613 8.711 -5.512 1 97.69 21 ILE B C 1
ATOM 790 O O . ILE B 1 21 ? -5.445 9.914 -5.695 1 97.69 21 ILE B O 1
ATOM 794 N N . GLU B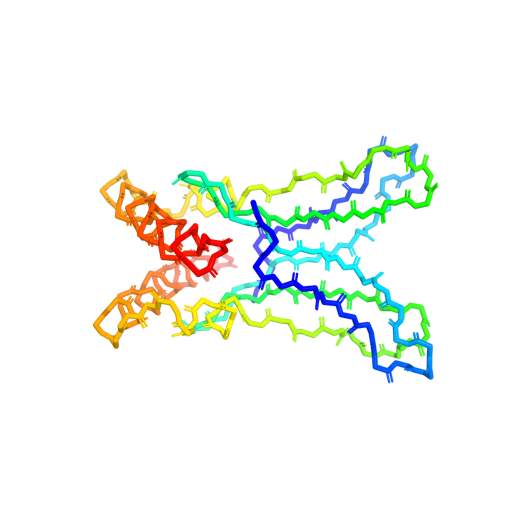 1 22 ? -5.949 7.914 -6.449 1 95.5 22 GLU B N 1
ATOM 795 C CA . GLU B 1 22 ? -6.539 8.312 -7.723 1 95.5 22 GLU B CA 1
ATOM 796 C C . GLU B 1 22 ? -7.973 7.809 -7.852 1 95.5 22 GLU B C 1
ATOM 798 O O . GLU B 1 22 ? -8.508 7.203 -6.922 1 95.5 22 GLU B O 1
ATOM 803 N N . GLU B 1 23 ? -8.625 8.117 -8.883 1 93 23 GLU B N 1
ATOM 804 C CA . GLU B 1 23 ? -10.062 7.867 -8.992 1 93 23 GLU B CA 1
ATOM 805 C C . GLU B 1 23 ? -10.406 6.438 -8.578 1 93 23 GLU B C 1
ATOM 807 O O . GLU B 1 23 ? -11.352 6.215 -7.816 1 93 23 GLU B O 1
ATOM 812 N N . ASP B 1 24 ? -9.648 5.418 -9.023 1 92.31 24 ASP B N 1
ATOM 813 C CA . ASP B 1 24 ? -9.984 4.043 -8.664 1 92.31 24 ASP B CA 1
ATOM 814 C C . ASP B 1 24 ? -8.742 3.266 -8.234 1 92.31 24 ASP B C 1
ATOM 816 O O . ASP B 1 24 ? -8.719 2.035 -8.305 1 92.31 24 ASP B O 1
ATOM 820 N N . SER B 1 25 ? -7.727 4.039 -7.887 1 94.5 25 SER B N 1
ATOM 821 C CA . SER B 1 25 ? -6.48 3.354 -7.57 1 94.5 25 SER B CA 1
ATOM 822 C C . SER B 1 25 ? -5.852 3.91 -6.293 1 94.5 25 SER B C 1
ATOM 824 O O . SER B 1 25 ? -5.98 5.102 -6 1 94.5 25 SER B O 1
ATOM 826 N N . PHE B 1 26 ? -5.293 3 -5.602 1 95.81 26 PHE B N 1
ATOM 827 C CA . PHE B 1 26 ? -4.477 3.277 -4.426 1 95.81 26 PHE B CA 1
ATOM 828 C C . PHE B 1 26 ? -3.006 3.002 -4.711 1 95.81 26 PHE B C 1
ATOM 830 O O . PHE B 1 26 ? -2.609 1.848 -4.887 1 95.81 26 PHE B O 1
ATOM 837 N N . LEU B 1 27 ? -2.139 4.07 -4.738 1 97.25 27 LEU B N 1
ATOM 838 C CA . LEU B 1 27 ? -0.784 3.941 -5.262 1 97.25 27 LEU B CA 1
ATOM 839 C C . LEU B 1 27 ? 0.248 4.242 -4.184 1 97.25 27 LEU B C 1
ATOM 841 O O . LEU B 1 27 ? 0.038 5.125 -3.346 1 97.25 27 LEU B O 1
ATOM 845 N N . ILE B 1 28 ? 1.299 3.502 -4.223 1 96.62 28 ILE B N 1
ATOM 846 C CA . ILE B 1 28 ? 2.504 3.846 -3.477 1 96.62 28 ILE B CA 1
ATOM 847 C C . ILE B 1 28 ? 3.521 4.496 -4.41 1 96.62 28 ILE B C 1
ATOM 849 O O . ILE B 1 28 ? 3.85 3.941 -5.465 1 96.62 28 ILE B O 1
ATOM 853 N N . SER B 1 29 ? 3.965 5.676 -4.043 1 94.75 29 SER B N 1
ATOM 854 C CA . SER B 1 29 ? 4.922 6.426 -4.848 1 94.75 29 SER B CA 1
ATOM 855 C C . SER B 1 29 ? 6.246 6.602 -4.105 1 94.75 29 SER B C 1
ATOM 857 O O . SER B 1 29 ? 6.289 7.211 -3.037 1 94.75 29 SER B O 1
ATOM 859 N N . ILE B 1 30 ? 7.281 6.074 -4.695 1 92.12 30 ILE B N 1
ATOM 860 C CA . ILE B 1 30 ? 8.578 6.164 -4.035 1 92.12 30 ILE B CA 1
ATOM 861 C C . ILE B 1 30 ? 9.617 6.699 -5.02 1 92.12 30 ILE B C 1
ATOM 863 O O . ILE B 1 30 ? 9.641 6.301 -6.188 1 92.12 30 ILE B O 1
ATOM 867 N N . LYS B 1 31 ? 10.344 7.598 -4.438 1 85.44 31 LYS B N 1
ATOM 868 C CA . LYS B 1 31 ? 11.414 8.164 -5.254 1 85.44 31 LYS B CA 1
ATOM 869 C C . LYS B 1 31 ? 12.742 7.461 -4.98 1 85.44 31 LYS B C 1
ATOM 871 O O . LYS B 1 31 ? 13.062 7.152 -3.83 1 85.44 31 LYS B O 1
ATOM 876 N N . CYS B 1 32 ? 13.391 7.059 -6.113 1 72.62 32 CYS B N 1
ATOM 877 C CA . CYS B 1 32 ? 14.75 6.52 -6.043 1 72.62 32 CYS B CA 1
ATOM 878 C C . CYS B 1 32 ? 15.766 7.547 -6.516 1 72.62 32 CYS B C 1
ATOM 880 O O . CYS B 1 32 ? 15.5 8.312 -7.445 1 72.62 32 CYS B O 1
ATOM 882 N N . ARG B 1 33 ? 16.719 7.734 -5.684 1 66.94 33 ARG B N 1
ATOM 883 C CA . ARG B 1 33 ? 17.734 8.727 -5.992 1 66.94 33 ARG B CA 1
ATOM 884 C C . ARG B 1 33 ? 18.219 8.586 -7.43 1 66.94 33 ARG B C 1
ATOM 886 O O . ARG B 1 33 ? 18.5 9.578 -8.094 1 66.94 33 ARG B O 1
ATOM 893 N N . GLU B 1 34 ? 18.234 7.434 -7.867 1 65.31 34 GLU B N 1
ATOM 894 C CA . GLU B 1 34 ? 18.828 7.203 -9.18 1 65.31 34 GLU B CA 1
ATOM 895 C C . GLU B 1 34 ? 17.812 7.414 -10.297 1 65.31 34 GLU B C 1
ATOM 897 O O . GLU B 1 34 ? 18.172 7.371 -11.477 1 65.31 34 GLU B O 1
ATOM 902 N N . HIS B 1 35 ? 16.641 7.719 -9.836 1 67.19 35 HIS B N 1
ATOM 903 C CA . HIS B 1 35 ? 15.625 7.859 -10.867 1 67.19 35 HIS B CA 1
ATOM 904 C C . HIS B 1 35 ? 14.945 9.227 -10.797 1 67.19 35 HIS B C 1
ATOM 906 O O . HIS B 1 35 ? 14.727 9.758 -9.711 1 67.19 35 HIS B O 1
ATOM 912 N N . LYS B 1 36 ? 14.82 9.68 -12.016 1 74.62 36 LYS B N 1
ATOM 913 C CA . LYS B 1 36 ? 14.172 10.984 -12.125 1 74.62 36 LYS B CA 1
ATOM 914 C C . LYS B 1 36 ? 12.703 10.898 -11.711 1 74.62 36 LYS B C 1
ATOM 916 O O . LYS B 1 36 ? 12.219 11.758 -10.969 1 74.62 36 LYS B O 1
ATOM 921 N N . GLU B 1 37 ? 12.086 9.789 -12.117 1 83.62 37 GLU B N 1
ATOM 922 C CA . GLU B 1 37 ? 10.656 9.648 -11.836 1 83.62 37 GLU B CA 1
ATOM 923 C C . GLU B 1 37 ? 10.414 8.672 -10.688 1 83.62 37 GLU B C 1
ATOM 925 O O . GLU B 1 37 ? 11.148 7.695 -10.531 1 83.62 37 GLU B O 1
ATOM 930 N N . PRO B 1 38 ? 9.438 8.93 -10.016 1 89.31 38 PRO B N 1
ATOM 931 C CA . PRO B 1 38 ? 9.109 8 -8.938 1 89.31 38 PRO B CA 1
ATOM 932 C C . PRO B 1 38 ? 8.633 6.641 -9.445 1 89.31 38 PRO B C 1
ATOM 934 O O . PRO B 1 38 ? 8.086 6.551 -10.547 1 89.31 38 PRO B O 1
ATOM 937 N N . VAL B 1 39 ? 8.898 5.656 -8.734 1 88.94 39 VAL B N 1
ATOM 938 C CA . VAL B 1 39 ? 8.305 4.34 -8.953 1 88.94 39 VAL B CA 1
ATOM 939 C C . VAL B 1 39 ? 6.91 4.297 -8.344 1 88.94 39 VAL B C 1
ATOM 941 O O . VAL B 1 39 ? 6.723 4.633 -7.172 1 88.94 39 VAL B O 1
ATOM 944 N N . LEU B 1 40 ? 5.918 3.898 -9.219 1 93.06 40 LEU B N 1
ATOM 945 C CA . LEU B 1 40 ? 4.531 3.811 -8.781 1 93.06 40 LEU B CA 1
ATOM 946 C C . LEU B 1 40 ? 4.078 2.355 -8.695 1 93.06 40 LEU B C 1
ATOM 948 O O . LEU B 1 40 ? 4.258 1.589 -9.648 1 93.06 40 LEU B O 1
ATOM 952 N N . ILE B 1 41 ? 3.527 2.006 -7.516 1 94.69 41 ILE B N 1
ATOM 953 C CA . ILE B 1 41 ? 2.988 0.665 -7.316 1 94.69 41 ILE B CA 1
ATOM 954 C C . ILE B 1 41 ? 1.496 0.75 -7.004 1 94.69 41 ILE B C 1
ATOM 956 O O . ILE B 1 41 ? 1.093 1.433 -6.059 1 94.69 41 ILE B O 1
ATOM 960 N N . ASP B 1 42 ? 0.765 0.096 -7.812 1 96.06 42 ASP B N 1
ATOM 961 C CA . ASP B 1 42 ? -0.669 -0.013 -7.559 1 96.06 42 ASP B CA 1
ATOM 962 C C . ASP B 1 42 ? -0.977 -1.198 -6.645 1 96.06 42 ASP B C 1
ATOM 964 O O . ASP B 1 42 ? -0.715 -2.348 -7.004 1 96.06 42 ASP B O 1
ATOM 968 N N . ILE B 1 43 ? -1.633 -0.918 -5.543 1 96.06 43 ILE B N 1
ATOM 969 C CA . ILE B 1 43 ? -1.905 -1.964 -4.562 1 96.06 43 ILE B CA 1
ATOM 970 C C . ILE B 1 43 ? -2.82 -3.021 -5.176 1 96.06 43 ILE B C 1
ATOM 972 O O . ILE B 1 43 ? -2.695 -4.211 -4.871 1 96.06 43 ILE B O 1
ATOM 976 N N . SER B 1 44 ? -3.672 -2.594 -6.012 1 94.75 44 SER B N 1
ATOM 977 C CA . SER B 1 44 ? -4.57 -3.535 -6.668 1 94.75 44 SER B CA 1
ATOM 978 C C . SER B 1 44 ? -3.793 -4.586 -7.453 1 94.75 44 SER B C 1
ATOM 980 O O . SER B 1 44 ? -4.195 -5.75 -7.512 1 94.75 44 SER B O 1
ATOM 982 N N . SER B 1 45 ? -2.73 -4.141 -8.039 1 94.62 45 SER B N 1
ATOM 983 C CA . SER B 1 45 ? -1.917 -5.086 -8.797 1 94.62 45 SER B CA 1
ATOM 984 C C . SER B 1 45 ? -1.258 -6.109 -7.883 1 94.62 45 SER B C 1
ATOM 986 O O . SER B 1 45 ? -1.017 -7.25 -8.289 1 94.62 45 SER B O 1
ATOM 988 N N . VAL B 1 46 ? -0.953 -5.766 -6.707 1 94.88 46 VAL B N 1
ATOM 989 C CA . VAL B 1 46 ? -0.275 -6.625 -5.742 1 94.88 46 VAL B CA 1
ATOM 990 C C . VAL B 1 46 ? -1.24 -7.691 -5.234 1 94.88 46 VAL B C 1
ATOM 992 O O . VAL B 1 46 ? -0.857 -8.852 -5.051 1 94.88 46 VAL B O 1
ATOM 995 N N . ILE B 1 47 ? -2.516 -7.301 -5.105 1 95.81 47 ILE B N 1
ATOM 996 C CA . ILE B 1 47 ? -3.432 -8.227 -4.445 1 95.81 47 ILE B CA 1
ATOM 997 C C . ILE B 1 47 ? -4.23 -9 -5.496 1 95.81 47 ILE B C 1
ATOM 999 O O . ILE B 1 47 ? -4.887 -9.992 -5.184 1 95.81 47 ILE B O 1
ATOM 1003 N N . SER B 1 48 ? -4.18 -8.625 -6.719 1 95.56 48 SER B N 1
ATOM 1004 C CA . SER B 1 48 ? -5.02 -9.156 -7.793 1 95.56 48 SER B CA 1
ATOM 1005 C C . SER B 1 48 ? -4.887 -10.672 -7.902 1 95.56 48 SER B C 1
ATOM 1007 O O . SER B 1 48 ? -5.867 -11.367 -8.156 1 95.56 48 SER B O 1
ATOM 1009 N N . PRO B 1 49 ? -3.689 -11.258 -7.691 1 95.12 49 PRO B N 1
ATOM 1010 C CA . PRO B 1 49 ? -3.584 -12.711 -7.797 1 95.12 49 PRO B CA 1
ATOM 1011 C C . PRO B 1 49 ? -4.305 -13.438 -6.664 1 95.12 49 PRO B C 1
ATOM 1013 O O . PRO B 1 49 ? -4.527 -14.648 -6.746 1 95.12 49 PRO B O 1
ATOM 1016 N N . TYR B 1 50 ? -4.727 -12.719 -5.664 1 95.44 50 TYR B N 1
ATOM 1017 C CA . TYR B 1 50 ? -5.199 -13.391 -4.457 1 95.44 50 TYR B CA 1
ATOM 1018 C C . TYR B 1 50 ? -6.68 -13.125 -4.23 1 95.44 50 TYR B C 1
ATOM 1020 O O . TYR B 1 50 ? -7.281 -13.68 -3.307 1 95.44 50 TYR B O 1
ATOM 1028 N N . VAL B 1 51 ? -7.219 -12.266 -4.98 1 96.06 51 VAL B N 1
ATOM 1029 C CA . VAL B 1 51 ? -8.625 -11.922 -4.762 1 96.06 51 VAL B CA 1
ATOM 1030 C C . VAL B 1 51 ? -9.414 -12.141 -6.051 1 96.06 51 VAL B C 1
ATOM 1032 O O . VAL B 1 51 ? -8.852 -12.078 -7.148 1 96.06 51 VAL B O 1
ATOM 1035 N N . ASP B 1 52 ? -10.703 -12.445 -5.906 1 96.25 52 ASP B N 1
ATOM 1036 C CA . ASP B 1 52 ? -11.547 -12.641 -7.082 1 96.25 52 ASP B CA 1
ATOM 1037 C C . ASP B 1 52 ? -12.023 -11.312 -7.652 1 96.25 52 ASP B C 1
ATOM 1039 O O . ASP B 1 52 ? -11.758 -10.25 -7.074 1 96.25 52 ASP B O 1
ATOM 1043 N N . LYS B 1 53 ? -12.688 -11.375 -8.766 1 96.19 53 LYS B N 1
ATOM 1044 C CA . LYS B 1 53 ? -13.109 -10.188 -9.5 1 96.19 53 LYS B CA 1
ATOM 1045 C C . LYS B 1 53 ? -14.078 -9.344 -8.68 1 96.19 53 LYS B C 1
ATOM 1047 O O . LYS B 1 53 ? -14.008 -8.109 -8.695 1 96.19 53 LYS B O 1
ATOM 1052 N N . THR B 1 54 ? -14.984 -9.992 -8.023 1 96.5 54 THR B N 1
ATOM 1053 C CA . THR B 1 54 ? -15.977 -9.281 -7.223 1 96.5 54 THR B CA 1
ATOM 1054 C C . THR B 1 54 ? -15.312 -8.477 -6.113 1 96.5 54 THR B C 1
ATOM 1056 O O . THR B 1 54 ? -15.656 -7.312 -5.887 1 96.5 54 THR B O 1
ATOM 1059 N N . THR B 1 55 ? -14.391 -9.102 -5.438 1 96.38 55 THR B N 1
ATOM 1060 C CA . THR B 1 55 ? -13.648 -8.422 -4.383 1 96.38 55 THR B CA 1
ATOM 1061 C C . THR B 1 55 ? -12.852 -7.25 -4.953 1 96.38 55 THR B C 1
ATOM 1063 O O . THR B 1 55 ? -12.805 -6.176 -4.352 1 96.38 55 THR B O 1
ATOM 1066 N N . MET B 1 56 ? -12.266 -7.352 -6.133 1 96.38 56 MET B N 1
ATOM 1067 C CA . MET B 1 56 ? -11.508 -6.285 -6.777 1 96.38 56 MET B CA 1
ATOM 1068 C C . MET B 1 56 ? -12.398 -5.09 -7.082 1 96.38 56 MET B C 1
ATOM 1070 O O . MET B 1 56 ? -12 -3.941 -6.867 1 96.38 56 MET B O 1
ATOM 1074 N N . VAL B 1 57 ? -13.594 -5.391 -7.582 1 96.12 57 VAL B N 1
ATOM 1075 C CA . VAL B 1 57 ? -14.547 -4.324 -7.879 1 96.12 57 VAL B CA 1
ATOM 1076 C C . VAL B 1 57 ? -14.867 -3.553 -6.602 1 96.12 57 VAL B C 1
ATOM 1078 O O . VAL B 1 57 ? -14.914 -2.32 -6.609 1 96.12 57 VAL B O 1
ATOM 1081 N N . ARG B 1 58 ? -15.039 -4.254 -5.523 1 95.31 58 ARG B N 1
ATOM 1082 C CA . ARG B 1 58 ? -15.359 -3.607 -4.254 1 95.31 58 ARG B CA 1
ATOM 1083 C C . ARG B 1 58 ? -14.203 -2.74 -3.771 1 95.31 58 ARG B C 1
ATOM 1085 O O . ARG B 1 58 ? -14.422 -1.649 -3.238 1 95.31 58 ARG B O 1
ATOM 1092 N N . ILE B 1 59 ? -13.008 -3.258 -3.939 1 95.88 59 ILE B N 1
ATOM 1093 C CA . ILE B 1 59 ? -11.828 -2.502 -3.541 1 95.88 59 ILE B CA 1
ATOM 1094 C C . ILE B 1 59 ? -11.734 -1.22 -4.367 1 95.88 59 ILE B C 1
ATOM 1096 O O . ILE B 1 59 ? -11.453 -0.146 -3.826 1 95.88 59 ILE B O 1
ATOM 1100 N N . LYS B 1 60 ? -12.023 -1.324 -5.613 1 96.12 60 LYS B N 1
ATOM 1101 C CA . LYS B 1 60 ? -12 -0.146 -6.477 1 96.12 60 LYS B CA 1
ATOM 1102 C C . LYS B 1 60 ? -13.078 0.857 -6.066 1 96.12 60 LYS B C 1
ATOM 1104 O O . LYS B 1 60 ? -12.859 2.068 -6.133 1 96.12 60 LYS B O 1
ATOM 1109 N N . GLU B 1 61 ? -14.18 0.346 -5.652 1 96.44 61 GLU B N 1
ATOM 1110 C CA . GLU B 1 61 ? -15.25 1.218 -5.172 1 96.44 61 GLU B CA 1
ATOM 1111 C C . GLU B 1 61 ? -14.828 1.955 -3.902 1 96.44 61 GLU B C 1
ATOM 1113 O O . GLU B 1 61 ? -15.18 3.123 -3.713 1 96.44 61 GLU B O 1
ATOM 1118 N N . VAL B 1 62 ? -14.172 1.219 -3.057 1 96.31 62 VAL B N 1
ATOM 1119 C CA . VAL B 1 62 ? -13.664 1.86 -1.847 1 96.31 62 VAL B CA 1
ATOM 1120 C C . VAL B 1 62 ? -12.703 2.982 -2.221 1 96.31 62 VAL B C 1
ATOM 1122 O O . VAL B 1 62 ? -12.766 4.078 -1.66 1 96.31 62 VAL B O 1
ATOM 1125 N N . CYS B 1 63 ? -11.852 2.752 -3.189 1 96.81 63 CYS B N 1
ATOM 1126 C CA . CYS B 1 63 ? -10.914 3.771 -3.646 1 96.81 63 CYS B CA 1
ATOM 1127 C C . CYS B 1 63 ? -11.656 4.992 -4.184 1 96.81 63 CYS B C 1
ATOM 1129 O O . CYS B 1 63 ? -11.281 6.129 -3.891 1 96.81 63 CYS B O 1
ATOM 1131 N N . LYS B 1 64 ? -12.664 4.734 -4.961 1 97.19 64 LYS B N 1
ATOM 1132 C CA . LYS B 1 64 ? -13.469 5.828 -5.508 1 97.19 64 LYS B CA 1
ATOM 1133 C C . LYS B 1 64 ? -14.078 6.672 -4.395 1 97.19 64 LYS B C 1
ATOM 1135 O O . LYS B 1 64 ? -14.094 7.902 -4.48 1 97.19 64 LYS B O 1
ATOM 1140 N N . SER B 1 65 ? -14.539 5.965 -3.432 1 96.81 65 SER B N 1
ATOM 1141 C CA . SER B 1 65 ? -15.148 6.66 -2.305 1 96.81 65 SER B CA 1
ATOM 1142 C C . SER B 1 65 ? -14.125 7.512 -1.562 1 96.81 65 SER B C 1
ATOM 1144 O O . SER B 1 65 ? -14.414 8.656 -1.189 1 96.81 65 SER B O 1
ATOM 1146 N N . ILE B 1 66 ? -12.984 6.992 -1.34 1 97.38 66 ILE B N 1
ATOM 1147 C CA . ILE B 1 66 ? -11.93 7.738 -0.659 1 97.38 66 ILE B CA 1
ATOM 1148 C C . ILE B 1 66 ? -11.531 8.953 -1.497 1 97.38 66 ILE B C 1
ATOM 1150 O O . ILE B 1 66 ? -11.367 10.055 -0.967 1 97.38 66 ILE B O 1
ATOM 1154 N N . TYR B 1 67 ? -11.414 8.719 -2.797 1 97.06 67 TYR B N 1
ATOM 1155 C CA . TYR B 1 67 ? -11.039 9.781 -3.723 1 97.06 67 TYR B CA 1
ATOM 1156 C C . TYR B 1 67 ? -12.039 10.93 -3.66 1 97.06 67 TYR B C 1
ATOM 1158 O O . TYR B 1 67 ? -11.648 12.102 -3.592 1 97.06 67 TYR B O 1
ATOM 1166 N N . LYS B 1 68 ? -13.25 10.609 -3.736 1 96.12 68 LYS B N 1
ATOM 1167 C CA . LYS B 1 68 ? -14.297 11.617 -3.664 1 96.12 68 LYS B CA 1
ATOM 1168 C C . LYS B 1 68 ? -14.227 12.398 -2.354 1 96.12 68 LYS B C 1
ATOM 1170 O O . LYS B 1 68 ? -14.336 13.625 -2.348 1 96.12 68 LYS B O 1
ATOM 1175 N N . LYS B 1 69 ? -14.047 11.695 -1.308 1 95.06 69 LYS B N 1
ATOM 1176 C CA . LYS B 1 69 ? -13.953 12.352 -0.005 1 95.06 69 LYS B CA 1
ATOM 1177 C C . LYS B 1 69 ? -12.75 13.289 0.052 1 95.06 69 LYS B C 1
ATOM 1179 O O . LYS B 1 69 ? -12.859 14.414 0.538 1 95.06 69 LYS B O 1
ATOM 1184 N N . LYS B 1 70 ? -11.664 12.789 -0.435 1 94.06 70 LYS B N 1
ATOM 1185 C CA . LYS B 1 70 ? -10.445 13.594 -0.432 1 94.06 70 LYS B CA 1
ATOM 1186 C C . LYS B 1 70 ? -10.609 14.844 -1.293 1 94.06 70 LYS B C 1
ATOM 1188 O O . LYS B 1 70 ? -10.125 15.922 -0.935 1 94.06 70 LYS B O 1
ATOM 1193 N N . ARG B 1 71 ? -11.219 14.703 -2.406 1 93.31 71 ARG B N 1
ATOM 1194 C CA . ARG B 1 71 ? -11.453 15.82 -3.311 1 93.31 71 ARG B CA 1
ATOM 1195 C C . ARG B 1 71 ? -12.344 16.875 -2.66 1 93.31 71 ARG B C 1
ATOM 1197 O O . ARG B 1 71 ? -12.133 18.078 -2.838 1 93.31 71 ARG B O 1
ATOM 1204 N N . GLU B 1 72 ? -13.281 16.422 -1.94 1 92.56 72 GLU B N 1
ATOM 1205 C CA . GLU B 1 72 ? -14.195 17.344 -1.26 1 92.56 72 GLU B CA 1
ATOM 1206 C C . GLU B 1 72 ? -13.469 18.125 -0.175 1 92.56 72 GLU B C 1
ATOM 1208 O O . GLU B 1 72 ? -13.758 19.312 0.039 1 92.56 72 GLU B O 1
ATOM 1213 N N . GLU B 1 73 ? -12.547 17.484 0.497 1 89.31 73 GLU B N 1
ATOM 1214 C CA . GLU B 1 73 ? -11.766 18.172 1.517 1 89.31 73 GLU B CA 1
ATOM 1215 C C . GLU B 1 73 ? -10.867 19.234 0.896 1 89.31 73 GLU B C 1
ATOM 1217 O O . GLU B 1 73 ? -10.516 20.219 1.553 1 89.31 73 GLU B O 1
ATOM 1222 N N . ALA B 1 74 ? -10.383 19 -0.256 1 84.06 74 ALA B N 1
ATOM 1223 C CA . ALA B 1 74 ? -9.445 19.906 -0.918 1 84.06 74 ALA B CA 1
ATOM 1224 C C . ALA B 1 74 ? -10.188 21.062 -1.606 1 84.06 74 ALA B C 1
ATOM 1226 O O . ALA B 1 74 ? -9.57 22.031 -2.037 1 84.06 74 ALA B O 1
ATOM 1227 N N . SER B 1 75 ? -11.469 21 -1.789 1 74.25 75 SER B N 1
ATOM 1228 C CA . SER B 1 75 ? -12.273 22.078 -2.357 1 74.25 75 SER B CA 1
ATOM 1229 C C . SER B 1 75 ? -12.742 23.047 -1.274 1 74.25 75 SER B C 1
ATOM 1231 O O . SER B 1 75 ? -12.836 24.25 -1.508 1 74.25 75 SER B O 1
#

Organism: Acetivibrio thermocellus (strain ATCC 27405 / DSM 1237 / JCM 9322 / NBRC 103400 / NCIMB 10682 / NRRL B-4536 / VPI 7372) (NCBI:txid203119)

Secondary structure (DSSP, 8-state):
-EEEEEE-SSTT--EEEEEEE-SS-EEEEE--TT-SSPEEEEHHHHHGGGS-HHHHHHHHHHHHHHHHHHHHHH-/-EEEEEE-SSTT--EEEEEEE-SS-EEEEE--TT-SS-EEEEHHHHHGGGS-HHHHHHHHHHHHHHHHHHHHHH-

Radius of gyration: 15.63 Å; Cα contacts (8 Å, |Δi|>4): 240; chains: 2; bounding box: 39×47×26 Å